Protein AF-A0A2V6MW74-F1 (afdb_monomer_lite)

Foldseek 3Di:
DPVVVVVVCVVPQDPVVQVVVQCVQQVVDPGHDPDDDDSDDDDDDPVVVVVVVVVVVVVVVVCLDPVNVVVCVVVQPPPRDDPPDDSDDPDDDDDDDWDDDPNDID

Secondary structure (DSSP, 8-state):
--HHHHHHHHHH--HHHHHHHHHHHHHHSSS--SSPPPSS-----HHHHHHHHHHHHHHHHHHTSHHHHHHHGGGSPTT-PPTT--SS-S---------EETTEE-

Structure (mmCIF, N/CA/C/O backbone):
data_AF-A0A2V6MW74-F1
#
_entry.id   AF-A0A2V6MW74-F1
#
loop_
_atom_site.group_PDB
_atom_site.id
_atom_site.type_symbol
_atom_site.label_atom_id
_atom_site.label_alt_id
_atom_site.label_comp_id
_atom_site.label_asym_id
_atom_site.label_entity_id
_atom_site.label_seq_id
_atom_site.pdbx_PDB_ins_code
_atom_site.Cartn_x
_atom_site.Cartn_y
_atom_site.Cartn_z
_atom_site.occupancy
_atom_site.B_iso_or_equiv
_atom_site.auth_seq_id
_atom_site.auth_comp_id
_atom_site.auth_asym_id
_atom_site.auth_atom_id
_atom_site.pdbx_PDB_model_num
ATOM 1 N N . MET A 1 1 ? -15.269 -2.322 -0.554 1.00 85.00 1 MET A N 1
ATOM 2 C CA . MET A 1 1 ? -15.069 -2.322 0.919 1.00 85.00 1 MET A CA 1
ATOM 3 C C . MET A 1 1 ? -16.184 -3.133 1.572 1.00 85.00 1 MET A C 1
ATOM 5 O O . MET A 1 1 ? -17.263 -3.167 1.000 1.00 85.00 1 MET A O 1
ATOM 9 N N . HIS A 1 2 ? -15.952 -3.738 2.739 1.00 90.12 2 HIS A N 1
ATOM 10 C CA . HIS A 1 2 ? -16.985 -4.348 3.592 1.00 90.12 2 HIS A CA 1
ATOM 11 C C . HIS A 1 2 ? -17.519 -3.335 4.634 1.00 90.12 2 HIS A C 1
ATOM 13 O O . HIS A 1 2 ? -16.930 -3.223 5.720 1.00 90.12 2 HIS A O 1
ATOM 19 N N . PRO A 1 3 ? -18.581 -2.553 4.338 1.00 90.56 3 PRO A N 1
ATOM 20 C CA . PRO A 1 3 ? -19.094 -1.520 5.246 1.00 90.56 3 PRO A CA 1
ATOM 21 C C . PRO A 1 3 ? -19.597 -2.086 6.582 1.00 90.56 3 PRO A C 1
ATOM 23 O O . PRO A 1 3 ? -19.422 -1.462 7.626 1.00 90.56 3 PRO A O 1
ATOM 26 N N . GLU A 1 4 ? -20.151 -3.294 6.581 1.00 95.00 4 GLU A N 1
ATOM 27 C CA . GLU A 1 4 ? -20.636 -3.993 7.768 1.00 95.00 4 GLU A CA 1
ATOM 28 C C . GLU A 1 4 ? -19.503 -4.334 8.746 1.00 95.00 4 GLU A C 1
ATOM 30 O O . GLU A 1 4 ? -19.658 -4.207 9.962 1.00 95.00 4 GLU A O 1
ATOM 35 N N . ARG A 1 5 ? -18.322 -4.700 8.229 1.00 94.88 5 ARG A N 1
ATOM 36 C CA . ARG A 1 5 ? -17.138 -4.985 9.054 1.00 94.88 5 ARG A CA 1
ATOM 37 C C . ARG A 1 5 ? -16.551 -3.708 9.639 1.00 94.88 5 ARG A C 1
ATOM 39 O O . ARG A 1 5 ? -16.176 -3.705 10.809 1.00 94.88 5 ARG A O 1
ATOM 46 N N . ARG A 1 6 ? -16.532 -2.628 8.849 1.00 94.25 6 ARG A N 1
ATOM 47 C CA . ARG A 1 6 ? -16.147 -1.285 9.301 1.00 94.25 6 ARG A CA 1
ATOM 48 C C . ARG A 1 6 ? -17.051 -0.811 10.437 1.00 94.25 6 ARG A C 1
ATOM 50 O O . ARG A 1 6 ? -16.539 -0.422 11.480 1.00 94.25 6 ARG A O 1
ATOM 57 N N . ALA A 1 7 ? -18.369 -0.885 10.255 1.00 95.81 7 ALA A N 1
ATOM 58 C CA . ALA A 1 7 ? -19.336 -0.476 11.270 1.00 95.81 7 ALA A CA 1
ATOM 59 C C . ALA A 1 7 ? -19.156 -1.273 12.569 1.00 95.81 7 ALA A C 1
ATOM 61 O O . ALA A 1 7 ? -19.038 -0.679 13.638 1.00 95.81 7 ALA A O 1
ATOM 62 N N . ARG A 1 8 ? -19.033 -2.604 12.465 1.00 96.62 8 ARG A N 1
ATOM 63 C CA . ARG A 1 8 ? -18.808 -3.482 13.621 1.00 96.62 8 ARG A CA 1
ATOM 64 C C . ARG A 1 8 ? -17.493 -3.191 14.348 1.00 96.62 8 ARG A C 1
ATOM 66 O O . ARG A 1 8 ? -17.471 -3.190 15.573 1.00 96.62 8 ARG A O 1
ATOM 73 N N . PHE A 1 9 ? -16.399 -2.960 13.617 1.00 96.62 9 PHE A N 1
ATOM 74 C CA . PHE A 1 9 ? 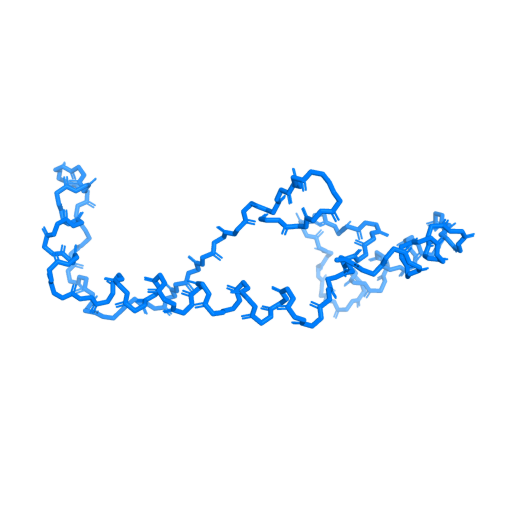-15.117 -2.608 14.235 1.00 96.62 9 PHE A CA 1
ATOM 75 C C . PHE A 1 9 ? -15.220 -1.276 14.976 1.00 96.62 9 PHE A C 1
ATOM 77 O O . PHE A 1 9 ? -14.814 -1.188 16.126 1.00 96.62 9 PHE A O 1
ATOM 84 N N . ASN A 1 10 ? -15.815 -0.261 14.346 1.00 95.88 10 ASN A N 1
ATOM 85 C CA . ASN A 1 10 ? -15.959 1.058 14.953 1.00 95.88 10 ASN A CA 1
ATOM 86 C C . ASN A 1 10 ? -16.832 1.021 16.218 1.00 95.88 10 ASN A C 1
ATOM 88 O O . ASN A 1 10 ? -16.508 1.704 17.181 1.00 95.88 10 ASN A O 1
ATOM 92 N N . SER A 1 11 ? -17.906 0.222 16.241 1.00 97.56 11 SER A N 1
ATOM 93 C CA . SER A 1 11 ? -18.762 0.091 17.431 1.00 97.56 11 SER A CA 1
ATOM 94 C C . SER A 1 11 ? -18.085 -0.622 18.602 1.00 97.56 11 SER A C 1
ATOM 96 O O . SER A 1 11 ? -18.487 -0.431 19.742 1.00 97.56 11 SER A O 1
ATOM 98 N N . ASP A 1 12 ? -17.098 -1.471 18.316 1.00 97.12 12 ASP A N 1
ATOM 99 C CA . ASP A 1 12 ? -16.386 -2.279 19.311 1.00 97.12 12 ASP A CA 1
ATOM 100 C C . ASP A 1 12 ? -15.000 -1.699 19.661 1.00 97.12 12 ASP A C 1
ATOM 102 O O . ASP A 1 12 ? -14.305 -2.207 20.544 1.00 97.12 12 ASP A O 1
ATOM 106 N N . PHE A 1 13 ? -14.573 -0.638 18.973 1.00 97.56 13 PHE A N 1
ATOM 107 C CA . PHE A 1 13 ? -13.281 -0.005 19.200 1.00 97.56 13 PHE A CA 1
ATOM 108 C C . PHE A 1 13 ? -13.212 0.626 20.594 1.00 97.56 13 PHE A C 1
ATOM 110 O O . PHE A 1 13 ? -14.141 1.298 21.039 1.00 97.56 13 PHE A O 1
ATOM 117 N N . SER A 1 14 ? -12.066 0.463 21.257 1.00 97.75 14 SER A N 1
ATOM 118 C CA . SER A 1 14 ? -11.745 1.202 22.474 1.00 97.75 14 SER A CA 1
ATOM 119 C C . SER A 1 14 ? -10.249 1.538 22.530 1.00 97.75 14 SER A C 1
ATOM 121 O O . SER A 1 14 ? -9.432 0.777 21.987 1.00 97.75 14 SER A O 1
ATOM 123 N N . PRO A 1 15 ? -9.858 2.641 23.196 1.00 97.44 15 PRO A N 1
ATOM 124 C CA . PRO A 1 15 ? -8.451 2.988 23.394 1.00 97.44 15 PRO A CA 1
ATOM 125 C C . PRO A 1 15 ? -7.641 1.866 24.057 1.00 97.44 15 PRO A C 1
ATOM 127 O O . PRO A 1 15 ? -6.479 1.658 23.719 1.00 97.44 15 PRO A O 1
ATOM 130 N N . GLU A 1 16 ? -8.255 1.095 24.954 1.00 98.19 16 GLU A N 1
ATOM 131 C CA . GLU A 1 16 ? -7.614 -0.007 25.676 1.00 98.19 16 GLU A CA 1
ATOM 132 C C . GLU A 1 16 ? -7.271 -1.172 24.743 1.00 98.19 16 GLU A C 1
ATOM 134 O O . GLU A 1 16 ? -6.197 -1.765 24.867 1.00 98.19 16 GLU A O 1
ATOM 139 N N . LYS A 1 17 ? -8.145 -1.487 23.775 1.00 97.12 17 LYS A N 1
ATOM 140 C CA . LYS A 1 17 ? -7.869 -2.509 22.752 1.00 97.12 17 LYS A CA 1
ATOM 141 C C . LYS A 1 17 ? -6.706 -2.093 21.859 1.00 97.12 17 LYS A C 1
ATOM 143 O O . LYS A 1 17 ? -5.831 -2.910 21.577 1.00 97.12 17 LYS A O 1
ATOM 148 N N . TYR A 1 18 ? -6.666 -0.823 21.460 1.00 97.56 18 TYR A N 1
ATOM 149 C CA . TYR A 1 18 ? -5.553 -0.291 20.678 1.00 97.56 18 TYR A CA 1
ATOM 150 C C . TYR A 1 18 ? -4.241 -0.275 21.476 1.00 97.56 18 TYR A C 1
ATOM 152 O O . TYR A 1 18 ? -3.222 -0.751 20.983 1.00 97.56 18 TYR A O 1
ATOM 160 N N . ALA A 1 19 ? -4.263 0.154 22.741 1.00 96.88 19 ALA A N 1
ATOM 161 C CA . ALA A 1 19 ? -3.100 0.066 23.626 1.00 96.88 19 ALA A CA 1
ATOM 162 C C . ALA A 1 19 ? -2.618 -1.387 23.804 1.00 96.88 19 ALA A C 1
ATOM 164 O O . ALA A 1 19 ? -1.415 -1.643 23.853 1.00 96.88 19 ALA A O 1
ATOM 165 N N . GLY A 1 20 ? -3.547 -2.349 23.845 1.00 96.56 20 GLY A N 1
ATOM 166 C CA . GLY A 1 20 ? -3.242 -3.778 23.831 1.00 96.56 20 GLY A CA 1
ATOM 167 C C . GLY A 1 20 ? -2.507 -4.227 22.564 1.00 96.56 20 GLY A C 1
ATOM 168 O O . GLY A 1 20 ? -1.517 -4.947 22.674 1.00 96.56 20 GLY A O 1
ATOM 169 N N . LEU A 1 21 ? -2.937 -3.768 21.381 1.00 95.69 21 LEU A N 1
ATOM 170 C CA . LEU A 1 21 ? -2.240 -4.015 20.112 1.00 95.69 21 LEU A CA 1
ATOM 171 C C . LEU A 1 21 ? -0.824 -3.423 20.122 1.00 95.69 21 LEU A C 1
ATOM 173 O O . LEU A 1 21 ? 0.126 -4.125 19.789 1.00 95.69 21 LEU A O 1
ATOM 177 N N . LEU A 1 22 ? -0.675 -2.160 20.537 1.00 96.12 22 LEU A N 1
ATOM 178 C CA . LEU A 1 22 ? 0.632 -1.499 20.613 1.00 96.12 22 LEU A CA 1
ATOM 179 C C . LEU A 1 22 ? 1.591 -2.256 21.531 1.00 96.12 22 LEU A C 1
ATOM 181 O O . LEU A 1 22 ? 2.744 -2.478 21.170 1.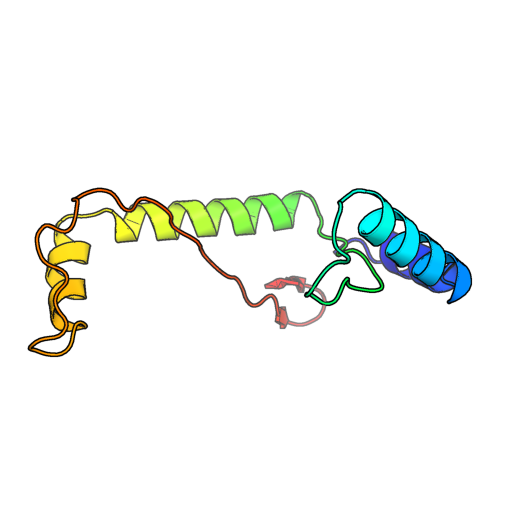00 96.12 22 LEU A O 1
ATOM 185 N N . ARG A 1 23 ? 1.107 -2.687 22.700 1.00 96.00 23 ARG A N 1
ATOM 186 C CA . ARG A 1 23 ? 1.893 -3.497 23.632 1.00 96.00 23 ARG A CA 1
ATOM 187 C C . ARG A 1 23 ? 2.296 -4.830 23.002 1.00 96.00 23 ARG A C 1
ATOM 189 O O . ARG A 1 23 ? 3.471 -5.162 23.031 1.00 96.00 23 ARG A O 1
ATOM 196 N N . CYS A 1 24 ? 1.356 -5.538 22.372 1.00 95.06 24 CYS A N 1
ATOM 197 C CA . CYS A 1 24 ? 1.629 -6.806 21.693 1.00 95.06 24 CYS A CA 1
ATOM 198 C C . CYS A 1 24 ? 2.757 -6.676 20.658 1.00 95.06 24 CYS A C 1
ATOM 200 O O . CYS A 1 24 ? 3.656 -7.511 20.625 1.00 95.06 24 CYS A O 1
ATOM 202 N N . VAL A 1 25 ? 2.730 -5.630 19.827 1.00 94.50 25 VAL A N 1
ATOM 203 C CA . VAL A 1 25 ? 3.781 -5.410 18.823 1.00 94.50 25 VAL A CA 1
ATOM 204 C C . VAL A 1 25 ? 5.109 -5.051 19.492 1.00 94.50 25 VAL A C 1
ATOM 206 O O . VAL A 1 25 ? 6.132 -5.650 19.176 1.00 94.50 25 VAL A O 1
ATOM 209 N N . ASN A 1 26 ? 5.095 -4.131 20.458 1.00 95.12 26 ASN A N 1
ATOM 210 C CA . ASN A 1 26 ? 6.314 -3.638 21.103 1.00 95.12 26 ASN A CA 1
ATOM 211 C C . ASN A 1 26 ? 6.990 -4.653 22.037 1.00 95.12 26 ASN A C 1
ATOM 213 O O . ASN A 1 26 ? 8.163 -4.483 22.348 1.00 95.12 26 ASN A O 1
ATOM 217 N N . GLU A 1 27 ? 6.274 -5.682 22.491 1.00 94.56 27 GLU A N 1
ATOM 218 C CA . GLU A 1 27 ? 6.822 -6.765 23.320 1.00 94.56 27 GLU A CA 1
ATOM 219 C C . GLU A 1 27 ? 7.341 -7.955 22.496 1.00 94.56 27 GLU A C 1
ATOM 221 O O . GLU A 1 27 ? 7.990 -8.838 23.054 1.00 94.56 27 GLU A O 1
ATOM 226 N N . THR A 1 28 ? 7.067 -8.001 21.185 1.00 91.50 28 THR A N 1
ATOM 227 C CA . THR A 1 28 ? 7.491 -9.124 20.327 1.00 91.50 28 THR A CA 1
ATOM 228 C C . THR A 1 28 ? 8.990 -9.082 20.027 1.00 91.50 28 THR A C 1
ATOM 230 O O . THR A 1 28 ? 9.631 -10.125 19.923 1.00 91.50 28 THR A O 1
ATOM 233 N N . GLU A 1 29 ? 9.561 -7.883 19.921 1.00 89.44 29 GLU A N 1
ATOM 234 C CA . GLU A 1 29 ? 10.955 -7.668 19.539 1.00 89.44 29 GLU A CA 1
ATOM 235 C C . GLU A 1 29 ? 11.741 -6.945 20.633 1.00 89.44 29 GLU A C 1
ATOM 237 O O . GLU A 1 29 ? 11.188 -6.336 21.547 1.00 89.44 29 GLU A O 1
ATOM 242 N N . LYS A 1 30 ? 13.075 -6.984 20.530 1.00 92.75 30 LYS A N 1
ATOM 243 C CA . LYS A 1 30 ? 13.970 -6.326 21.499 1.00 92.75 30 LYS A CA 1
ATOM 244 C C . LYS A 1 30 ? 13.732 -4.814 21.603 1.00 92.75 30 LYS A C 1
ATOM 246 O O . LYS A 1 30 ? 14.016 -4.221 22.644 1.00 92.75 30 LYS A O 1
ATOM 251 N N . TRP A 1 31 ? 13.273 -4.198 20.519 1.00 93.44 31 TRP A N 1
ATOM 252 C CA . TRP A 1 31 ? 13.048 -2.764 20.420 1.00 93.44 31 TRP A CA 1
ATOM 253 C C . TRP A 1 31 ? 11.594 -2.487 20.040 1.00 93.44 31 TRP A C 1
ATOM 255 O O . TRP A 1 31 ? 11.031 -3.239 19.242 1.00 93.44 31 TRP A O 1
ATOM 265 N N . PRO A 1 32 ? 10.991 -1.415 20.581 1.00 92.38 32 PRO A N 1
ATOM 266 C CA . PRO A 1 32 ? 9.646 -1.017 20.196 1.00 92.38 32 PRO A CA 1
ATOM 267 C C . PRO A 1 32 ? 9.604 -0.609 18.720 1.00 92.38 32 PRO A C 1
ATOM 269 O O . PRO A 1 32 ? 10.617 -0.196 18.152 1.00 92.38 32 PRO A O 1
ATOM 272 N N . ALA A 1 33 ? 8.416 -0.678 18.124 1.00 92.31 33 ALA A N 1
ATOM 273 C CA . ALA A 1 33 ? 8.183 -0.201 16.771 1.00 92.31 33 ALA A CA 1
ATOM 274 C C . ALA A 1 33 ? 8.536 1.292 16.661 1.00 92.31 33 ALA A C 1
ATOM 276 O O . ALA A 1 33 ? 8.068 2.123 17.442 1.00 92.31 33 ALA A O 1
ATOM 277 N N . ASP A 1 34 ? 9.342 1.629 15.659 1.00 93.88 34 ASP A N 1
ATOM 278 C CA . ASP A 1 34 ? 9.736 2.993 15.299 1.00 93.88 34 ASP A CA 1
ATOM 279 C C . ASP A 1 34 ? 8.777 3.637 14.279 1.00 93.88 34 ASP A C 1
ATOM 281 O O . ASP A 1 34 ? 8.973 4.772 13.843 1.00 93.88 34 ASP A O 1
ATOM 285 N N . PHE A 1 35 ? 7.694 2.936 13.940 1.00 92.38 35 PHE A N 1
ATOM 286 C CA . PHE A 1 35 ? 6.633 3.382 13.045 1.00 92.38 35 PHE A CA 1
ATOM 287 C C . PHE A 1 35 ? 5.271 3.415 13.747 1.00 92.38 35 PHE A C 1
ATOM 289 O O . PHE A 1 35 ? 5.035 2.775 14.773 1.00 92.38 35 PHE A O 1
ATOM 296 N N . ARG A 1 36 ? 4.332 4.173 13.172 1.00 93.44 36 ARG A N 1
ATOM 297 C CA . ARG A 1 36 ? 2.954 4.238 13.674 1.00 93.44 36 ARG A CA 1
ATOM 298 C C . ARG A 1 36 ? 2.157 3.031 13.201 1.00 93.44 36 ARG A C 1
ATOM 300 O O . ARG A 1 36 ? 2.142 2.717 12.014 1.00 93.44 36 ARG A O 1
ATOM 307 N N . ILE A 1 37 ? 1.439 2.412 14.127 1.00 94.06 37 ILE A N 1
ATOM 308 C CA . ILE A 1 37 ? 0.497 1.333 13.838 1.00 94.06 37 ILE A CA 1
ATOM 309 C C . ILE A 1 37 ? -0.882 1.966 13.671 1.00 94.06 37 ILE A C 1
ATOM 311 O O . ILE A 1 37 ? -1.284 2.782 14.492 1.00 94.06 37 ILE A O 1
ATOM 315 N N . SER A 1 38 ? -1.605 1.622 12.606 1.00 94.56 38 SER A N 1
ATOM 316 C CA . SER A 1 38 ? -2.962 2.141 12.427 1.00 94.56 38 SER A CA 1
ATOM 317 C C . SER A 1 38 ? -3.904 1.562 13.483 1.00 94.56 38 SER A C 1
ATOM 319 O O . SER A 1 38 ? -3.883 0.364 13.764 1.00 94.56 38 SER A O 1
ATOM 321 N N . GLU A 1 39 ? -4.782 2.403 14.022 1.00 94.19 39 GLU A N 1
ATOM 322 C CA . GLU A 1 39 ? -5.812 2.027 14.993 1.00 94.19 39 GLU A CA 1
ATOM 323 C C . GLU A 1 39 ? -6.854 1.068 14.410 1.00 94.19 39 GLU A C 1
ATOM 325 O O . GLU A 1 39 ? -7.659 0.488 15.142 1.00 94.19 39 GLU A O 1
ATOM 330 N N . THR A 1 40 ? -6.887 0.917 13.084 1.00 93.56 40 THR A N 1
ATOM 331 C CA . THR A 1 40 ? -7.911 0.139 12.411 1.00 93.56 40 THR A CA 1
ATOM 332 C C . THR A 1 40 ? -7.391 -0.584 11.172 1.00 93.56 40 THR A C 1
ATOM 334 O O . THR A 1 40 ? -6.621 -0.020 10.397 1.00 93.56 40 THR A O 1
ATOM 337 N N . PRO A 1 41 ? -7.833 -1.827 10.923 1.00 92.75 41 PRO A N 1
ATOM 338 C CA . PRO A 1 41 ? -7.509 -2.507 9.681 1.00 92.75 41 PRO A CA 1
ATOM 339 C C . PRO A 1 41 ? -8.268 -1.898 8.492 1.00 92.75 41 PRO A C 1
ATOM 341 O O . PRO A 1 41 ? -9.288 -1.206 8.628 1.00 92.75 41 PRO A O 1
ATOM 344 N N . ILE A 1 42 ? -7.791 -2.214 7.290 1.00 91.31 42 ILE A N 1
ATOM 345 C CA . ILE A 1 42 ? -8.507 -1.967 6.038 1.00 91.31 42 ILE A CA 1
ATOM 346 C C . ILE A 1 42 ? -9.450 -3.141 5.737 1.00 91.31 42 ILE A C 1
ATOM 348 O O . ILE A 1 42 ? -9.109 -4.302 5.945 1.00 91.31 42 ILE A O 1
ATOM 352 N N . PHE A 1 43 ? -10.653 -2.846 5.241 1.00 92.69 43 PHE A N 1
ATOM 353 C CA . PHE A 1 43 ? -11.690 -3.852 4.972 1.00 92.69 43 PHE A CA 1
ATOM 354 C C . PHE A 1 43 ? -12.018 -3.915 3.479 1.00 92.69 43 PHE A C 1
ATOM 356 O O . PHE A 1 43 ? -13.095 -3.500 3.043 1.00 92.69 43 PHE A O 1
ATOM 363 N N . LEU A 1 44 ? -11.075 -4.395 2.677 1.00 92.62 44 LEU A N 1
ATOM 364 C CA . LEU A 1 44 ? -11.253 -4.543 1.233 1.00 92.62 44 LEU A CA 1
ATOM 365 C C . LEU A 1 44 ? -12.037 -5.822 0.907 1.00 92.62 44 LEU A C 1
ATOM 367 O O . LEU A 1 44 ? -11.970 -6.801 1.649 1.00 92.62 44 LEU A O 1
ATOM 371 N N . THR A 1 45 ? -12.829 -5.781 -0.165 1.00 93.50 45 THR A N 1
ATOM 372 C CA . THR A 1 45 ? -13.515 -6.979 -0.672 1.00 93.50 45 THR A CA 1
ATOM 373 C C . THR A 1 45 ? -12.526 -7.814 -1.473 1.00 93.50 45 THR A C 1
ATOM 375 O O . THR A 1 45 ? -11.542 -7.272 -1.980 1.00 93.50 45 THR A O 1
ATOM 378 N N . ARG A 1 46 ? -12.775 -9.121 -1.603 1.00 94.94 46 ARG A N 1
ATOM 379 C CA . ARG A 1 46 ? -11.889 -10.003 -2.374 1.00 94.94 46 ARG A CA 1
ATOM 380 C C . ARG A 1 46 ? -11.761 -9.529 -3.817 1.00 94.94 46 ARG A C 1
ATOM 382 O O . ARG A 1 46 ? -10.652 -9.426 -4.315 1.00 94.94 46 ARG A O 1
ATOM 389 N N . GLU A 1 47 ? -12.880 -9.152 -4.421 1.00 94.69 47 GLU A N 1
ATOM 390 C CA . GLU A 1 47 ? -12.945 -8.696 -5.807 1.00 94.69 47 GLU A CA 1
ATOM 391 C C . GLU A 1 47 ? -12.052 -7.469 -6.035 1.00 94.69 47 GLU A C 1
ATOM 393 O O . GLU A 1 47 ? -11.309 -7.418 -7.007 1.00 94.69 47 GLU A O 1
ATOM 398 N N . PHE A 1 48 ? -12.067 -6.504 -5.108 1.00 94.69 48 PHE A N 1
ATOM 399 C CA . PHE A 1 48 ? -11.231 -5.308 -5.218 1.00 94.69 48 PHE A CA 1
ATOM 400 C C . PHE A 1 48 ? -9.751 -5.609 -4.944 1.00 94.69 48 PHE A C 1
ATOM 402 O O . PHE A 1 48 ? -8.876 -5.037 -5.584 1.00 94.69 48 PHE A O 1
ATOM 409 N N . CYS A 1 49 ? -9.446 -6.520 -4.013 1.00 95.00 49 CYS A N 1
ATOM 410 C CA . CYS A 1 49 ? -8.070 -6.980 -3.819 1.00 95.00 49 CYS A CA 1
ATOM 411 C C . CYS A 1 49 ? -7.518 -7.635 -5.091 1.00 95.00 49 CYS A C 1
ATOM 413 O O . CYS A 1 49 ? -6.394 -7.333 -5.484 1.00 95.00 49 CYS A O 1
ATOM 415 N N . ASP A 1 50 ? -8.305 -8.498 -5.735 1.00 97.19 50 ASP A N 1
ATOM 416 C CA . ASP A 1 50 ? -7.907 -9.183 -6.964 1.00 97.19 50 ASP A CA 1
ATOM 417 C C . ASP A 1 50 ? -7.695 -8.174 -8.113 1.00 97.19 50 ASP A C 1
ATOM 419 O O . ASP A 1 50 ? -6.727 -8.298 -8.862 1.00 97.19 50 ASP A O 1
ATOM 423 N N . GLU A 1 51 ? -8.526 -7.128 -8.199 1.00 95.94 51 GLU A N 1
ATOM 424 C CA . GLU A 1 51 ? -8.361 -6.010 -9.143 1.00 95.94 51 GLU A CA 1
ATOM 425 C C . GLU A 1 51 ? -7.034 -5.260 -8.927 1.00 95.94 51 GLU A C 1
ATOM 427 O O . GLU A 1 51 ? -6.252 -5.108 -9.866 1.00 95.94 51 GLU A O 1
ATOM 432 N N . VAL A 1 52 ? -6.732 -4.850 -7.689 1.00 96.12 52 VAL A N 1
ATOM 433 C CA . VAL A 1 52 ? -5.488 -4.128 -7.360 1.00 96.12 52 VAL A CA 1
ATOM 434 C C . VAL A 1 52 ? -4.252 -5.002 -7.599 1.00 96.12 52 VAL A C 1
ATOM 436 O O . VAL A 1 52 ? -3.258 -4.529 -8.149 1.00 96.12 52 VAL A O 1
ATOM 439 N N . VAL A 1 53 ? -4.305 -6.289 -7.240 1.00 96.69 53 VAL A N 1
ATOM 440 C CA . VAL A 1 53 ? -3.212 -7.243 -7.503 1.00 96.69 53 VAL A CA 1
ATOM 441 C C . VAL A 1 53 ? -3.014 -7.450 -9.006 1.00 96.69 53 VAL A C 1
ATOM 443 O O . VAL A 1 53 ? -1.875 -7.482 -9.475 1.00 96.69 53 VAL A O 1
ATOM 446 N N . GLY A 1 54 ? -4.100 -7.558 -9.774 1.00 97.94 54 GLY A N 1
ATOM 447 C CA . GLY A 1 54 ? -4.051 -7.618 -11.234 1.00 97.94 54 GLY A CA 1
ATOM 448 C C . GLY A 1 54 ? -3.368 -6.387 -11.828 1.00 97.94 54 GLY A C 1
ATOM 449 O O . GLY A 1 54 ? -2.384 -6.523 -12.557 1.00 97.94 54 GLY A O 1
ATOM 450 N N . ALA A 1 55 ? -3.810 -5.191 -11.434 1.00 97.06 55 ALA A N 1
ATOM 451 C CA . ALA A 1 55 ? -3.219 -3.930 -11.872 1.00 97.06 55 ALA A CA 1
ATOM 452 C C . ALA A 1 55 ? -1.727 -3.825 -11.507 1.00 97.06 55 ALA A C 1
ATOM 454 O O . ALA A 1 55 ? -0.914 -3.408 -12.334 1.00 97.06 55 ALA A O 1
ATOM 455 N N . ALA A 1 56 ? -1.342 -4.252 -10.298 1.00 97.25 56 ALA A N 1
ATOM 456 C CA . ALA A 1 56 ? 0.055 -4.279 -9.867 1.00 97.25 56 ALA A CA 1
ATOM 457 C C . ALA A 1 56 ? 0.900 -5.165 -10.791 1.00 97.25 56 ALA A C 1
ATOM 459 O O . ALA A 1 56 ? 1.937 -4.731 -11.291 1.00 97.25 56 ALA A O 1
ATOM 460 N N . ASN A 1 57 ? 0.432 -6.383 -11.071 1.00 96.94 57 ASN A N 1
ATOM 461 C CA . ASN A 1 57 ? 1.124 -7.320 -11.952 1.00 96.94 57 ASN A CA 1
ATOM 462 C C . ASN A 1 57 ? 1.242 -6.790 -13.387 1.00 96.94 57 ASN A C 1
ATOM 464 O O . ASN A 1 57 ? 2.284 -6.969 -14.019 1.00 96.94 57 ASN A O 1
ATOM 468 N N . GLU A 1 58 ? 0.221 -6.100 -13.897 1.00 97.56 58 GLU A N 1
ATOM 469 C CA . GLU A 1 58 ? 0.284 -5.456 -15.211 1.00 97.56 58 GLU A CA 1
ATOM 470 C C . GLU A 1 58 ? 1.318 -4.324 -15.265 1.00 97.56 58 GLU A C 1
ATOM 472 O O . GLU A 1 58 ? 2.071 -4.227 -16.238 1.00 97.56 58 GLU A O 1
ATOM 477 N N . ILE A 1 59 ? 1.387 -3.479 -14.230 1.00 95.88 59 ILE A N 1
ATOM 478 C CA . ILE A 1 59 ? 2.403 -2.421 -14.121 1.00 95.88 59 ILE A CA 1
ATOM 479 C C . ILE A 1 59 ? 3.796 -3.052 -14.089 1.00 95.88 59 ILE A C 1
ATOM 481 O O . ILE A 1 59 ? 4.652 -2.685 -14.892 1.00 95.88 59 ILE A O 1
ATOM 485 N N . VAL A 1 60 ? 4.002 -4.052 -13.229 1.00 94.56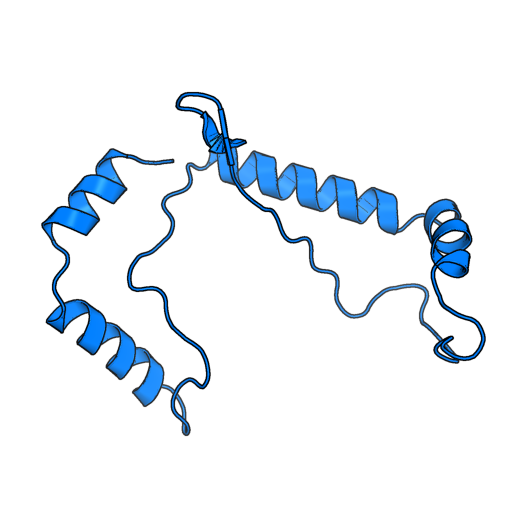 60 VAL A N 1
ATOM 486 C CA . VAL A 1 60 ? 5.268 -4.793 -13.118 1.00 94.56 60 VAL A CA 1
ATOM 487 C C . VAL A 1 60 ? 5.670 -5.418 -14.457 1.00 94.56 60 VAL A C 1
ATOM 489 O O . VAL A 1 60 ? 6.835 -5.363 -14.843 1.00 94.56 60 VAL A O 1
ATOM 492 N N . ALA A 1 61 ? 4.730 -6.005 -15.199 1.00 94.25 61 ALA A N 1
ATOM 493 C CA . ALA A 1 61 ? 5.026 -6.585 -16.505 1.00 94.25 61 ALA A CA 1
ATOM 494 C C . ALA A 1 61 ? 5.510 -5.522 -17.506 1.00 94.25 61 ALA A C 1
ATOM 496 O O . ALA A 1 61 ? 6.469 -5.760 -18.242 1.00 94.25 61 ALA A O 1
ATOM 497 N N . LYS A 1 62 ? 4.896 -4.331 -17.500 1.00 93.75 62 LYS A N 1
ATOM 498 C CA . LYS A 1 62 ? 5.267 -3.216 -18.387 1.00 93.75 62 LYS A CA 1
ATOM 499 C C . LYS A 1 62 ? 6.639 -2.624 -18.049 1.00 93.75 62 LYS A C 1
ATOM 501 O O . LYS A 1 62 ? 7.391 -2.299 -18.970 1.00 93.75 62 LYS A O 1
ATOM 506 N N . THR A 1 63 ? 7.000 -2.534 -16.766 1.00 92.44 63 THR A N 1
ATOM 507 C CA . THR A 1 63 ? 8.300 -1.979 -16.338 1.00 92.44 63 THR A CA 1
ATOM 508 C C . THR A 1 63 ? 9.484 -2.916 -16.589 1.00 92.44 63 THR A C 1
ATOM 510 O O . THR A 1 63 ? 10.629 -2.477 -16.593 1.00 92.44 63 THR A O 1
ATOM 513 N N . ARG A 1 64 ? 9.238 -4.205 -16.853 1.00 89.00 64 ARG A N 1
ATOM 514 C CA . ARG A 1 64 ? 10.284 -5.221 -17.077 1.00 89.00 64 ARG A CA 1
ATOM 515 C C . ARG A 1 64 ? 10.675 -5.416 -18.545 1.00 89.00 64 ARG A C 1
ATOM 517 O O . ARG A 1 64 ? 11.354 -6.386 -18.878 1.00 89.00 64 ARG A O 1
ATOM 524 N N . THR A 1 65 ? 10.248 -4.521 -19.430 1.00 91.19 65 THR A N 1
ATOM 525 C CA . THR A 1 65 ? 10.583 -4.584 -20.858 1.00 91.19 65 THR A CA 1
ATOM 526 C C . THR A 1 65 ? 11.886 -3.840 -21.162 1.00 91.19 65 THR A C 1
ATOM 528 O O . THR A 1 65 ? 12.207 -2.831 -20.534 1.00 91.19 65 THR A O 1
ATOM 531 N N . ALA A 1 66 ? 12.633 -4.300 -22.172 1.00 90.94 66 ALA A N 1
ATOM 532 C CA . ALA A 1 66 ? 13.843 -3.607 -22.630 1.00 90.94 66 ALA A CA 1
ATOM 533 C C . ALA A 1 66 ? 13.540 -2.190 -23.153 1.00 90.94 66 ALA A C 1
ATOM 535 O O . ALA A 1 66 ? 14.350 -1.274 -23.014 1.00 90.94 66 ALA A O 1
ATOM 536 N N . GLU A 1 67 ? 12.355 -2.002 -23.739 1.00 93.44 67 GLU A N 1
ATOM 537 C CA . GLU A 1 67 ? 11.884 -0.695 -24.185 1.00 93.44 67 GLU A CA 1
ATOM 538 C C . GLU A 1 67 ? 11.677 0.266 -23.012 1.00 93.44 67 GLU A C 1
ATOM 540 O O . GLU A 1 67 ? 12.180 1.390 -23.064 1.00 93.44 67 GLU A O 1
ATOM 545 N N . PHE A 1 68 ? 11.011 -0.188 -21.944 1.00 92.31 68 PHE A N 1
ATOM 546 C CA . PHE A 1 68 ? 10.843 0.608 -20.733 1.00 92.31 68 PHE A CA 1
ATOM 547 C C . PHE A 1 68 ? 12.194 0.981 -20.122 1.00 92.31 68 PHE A C 1
ATOM 549 O O . PHE A 1 68 ? 12.408 2.152 -19.837 1.00 92.31 68 PHE A O 1
ATOM 556 N N . ALA A 1 69 ? 13.128 0.031 -19.992 1.00 89.38 69 ALA A N 1
ATOM 557 C CA . ALA A 1 69 ? 14.457 0.300 -19.436 1.00 89.38 69 ALA A CA 1
ATOM 558 C C . ALA A 1 69 ? 15.204 1.397 -20.217 1.00 89.38 69 ALA A C 1
ATOM 560 O O . ALA A 1 69 ? 15.741 2.335 -19.630 1.00 89.38 69 ALA A O 1
ATOM 561 N N . ARG A 1 70 ? 15.169 1.336 -21.555 1.00 90.62 70 ARG A N 1
ATOM 562 C CA . ARG A 1 70 ? 15.775 2.358 -22.422 1.00 90.62 70 ARG A CA 1
ATOM 563 C C . ARG A 1 70 ? 15.128 3.734 -22.248 1.00 90.62 70 ARG A C 1
ATOM 565 O O . ARG A 1 70 ? 15.827 4.738 -22.322 1.00 90.62 70 ARG A O 1
ATOM 572 N N . HIS A 1 71 ? 13.813 3.788 -22.043 1.00 92.44 71 HIS A N 1
ATOM 573 C CA . HIS A 1 71 ? 13.107 5.044 -21.796 1.00 92.44 71 HIS A CA 1
ATOM 574 C C . HIS A 1 71 ? 13.375 5.587 -20.383 1.00 92.44 71 HIS A C 1
ATOM 576 O O . HIS A 1 71 ? 13.657 6.767 -20.216 1.00 92.44 71 HIS A O 1
ATOM 582 N N . ALA A 1 72 ? 13.350 4.725 -19.367 1.00 90.44 72 ALA A N 1
ATOM 583 C CA . ALA A 1 72 ? 13.578 5.095 -17.975 1.00 90.44 72 ALA A CA 1
ATOM 584 C C . ALA A 1 72 ? 15.008 5.596 -17.721 1.00 90.44 72 ALA A C 1
ATOM 586 O O . ALA A 1 72 ? 15.199 6.469 -16.879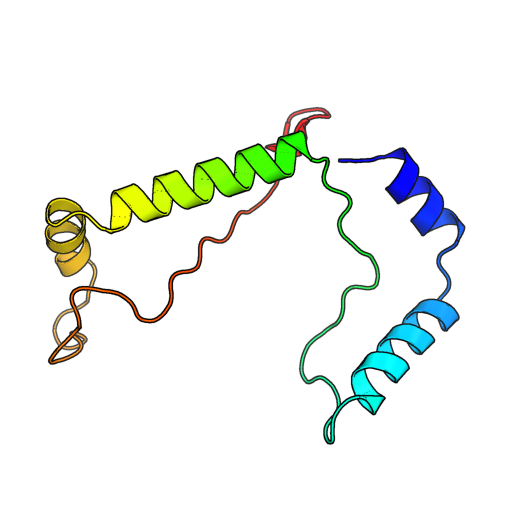 1.00 90.44 72 ALA A O 1
ATOM 587 N N . ALA A 1 73 ? 15.999 5.123 -18.487 1.00 88.94 73 ALA A N 1
ATOM 588 C CA . ALA A 1 73 ? 17.383 5.586 -18.383 1.00 88.94 73 ALA A CA 1
ATOM 589 C C . ALA A 1 73 ? 17.524 7.112 -18.545 1.00 88.94 73 ALA A C 1
ATOM 591 O O . ALA A 1 73 ? 18.394 7.714 -17.924 1.00 88.94 73 ALA A O 1
ATOM 592 N N . THR A 1 74 ? 16.647 7.765 -19.319 1.00 90.94 74 THR A N 1
ATOM 593 C CA . THR A 1 74 ? 16.689 9.229 -19.487 1.00 90.94 74 THR A CA 1
ATOM 594 C C . THR A 1 74 ? 16.114 10.000 -18.297 1.00 90.94 74 THR A C 1
ATOM 596 O O . THR A 1 74 ? 16.232 11.221 -18.258 1.00 90.94 74 THR A O 1
ATOM 599 N N . ALA A 1 75 ? 15.460 9.321 -17.350 1.00 92.69 75 ALA A N 1
ATOM 600 C CA . ALA A 1 75 ? 14.927 9.934 -16.134 1.00 92.69 75 ALA A CA 1
ATOM 601 C C . ALA A 1 75 ? 15.992 10.095 -15.034 1.00 92.69 75 ALA A C 1
ATOM 603 O O . ALA A 1 75 ? 15.764 10.833 -14.075 1.00 92.69 75 ALA A O 1
ATOM 604 N N . ILE A 1 76 ? 17.142 9.422 -15.164 1.00 90.44 76 ILE A N 1
ATOM 605 C CA . ILE A 1 76 ? 18.254 9.522 -14.218 1.00 90.44 76 ILE A CA 1
ATOM 606 C C . ILE A 1 76 ? 19.073 10.778 -14.559 1.00 90.44 76 ILE A C 1
ATOM 608 O O . ILE A 1 76 ? 19.545 10.906 -15.691 1.00 90.44 76 ILE A O 1
ATOM 612 N N . PRO A 1 77 ? 19.257 11.725 -13.620 1.00 93.75 77 PRO A N 1
ATOM 613 C CA . PRO A 1 77 ? 20.117 12.878 -13.851 1.00 93.75 77 PRO A CA 1
ATOM 614 C C . PRO A 1 77 ? 21.564 12.457 -14.115 1.00 93.75 77 PRO A C 1
ATOM 616 O O . PRO A 1 77 ? 22.070 11.518 -13.502 1.00 93.75 77 PRO A O 1
ATOM 6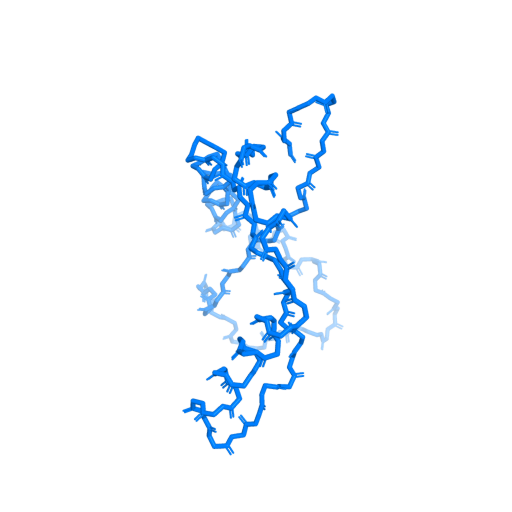19 N N . SER A 1 78 ? 22.243 13.195 -14.992 1.00 92.75 78 SER A N 1
ATOM 620 C CA . SER A 1 78 ? 23.636 12.912 -15.340 1.00 92.75 78 SER A CA 1
ATOM 621 C C . SER A 1 78 ? 24.540 12.938 -14.103 1.00 92.75 78 SER A C 1
ATOM 623 O O . SER A 1 78 ? 24.497 13.890 -13.320 1.00 92.75 78 SER A O 1
ATOM 625 N N . GLY A 1 79 ? 25.359 11.899 -13.935 1.00 93.25 79 GLY A N 1
ATOM 626 C CA . GLY A 1 79 ? 26.258 11.722 -12.793 1.00 93.25 79 GLY A CA 1
ATOM 627 C C . GLY A 1 79 ? 25.627 11.025 -11.583 1.00 93.25 79 GLY A C 1
ATOM 628 O O . GLY A 1 79 ? 26.319 10.838 -10.583 1.00 93.25 79 GLY A O 1
ATOM 629 N N . LEU A 1 80 ? 24.343 10.652 -11.648 1.00 93.31 80 LEU A N 1
ATOM 630 C CA . LEU A 1 80 ? 23.642 9.883 -10.610 1.00 93.31 80 LEU A CA 1
ATOM 631 C C . LEU A 1 80 ? 23.334 8.440 -11.040 1.00 93.31 80 LEU A C 1
ATOM 633 O O . LEU A 1 80 ? 22.579 7.741 -10.364 1.00 93.31 80 LEU A O 1
ATOM 637 N N . GLU A 1 81 ? 23.902 7.985 -12.155 1.00 90.88 81 GLU A N 1
ATOM 638 C CA . GLU A 1 81 ? 23.770 6.613 -12.625 1.00 90.88 81 GLU A CA 1
ATOM 639 C C . GLU A 1 81 ? 24.445 5.641 -11.649 1.00 90.88 81 GLU A C 1
ATOM 641 O O . GLU A 1 81 ? 25.579 5.842 -11.207 1.00 90.88 81 GLU A O 1
ATOM 646 N N . VAL A 1 82 ? 23.755 4.548 -11.323 1.00 86.06 82 VAL A N 1
ATOM 647 C CA . VAL A 1 82 ? 24.309 3.505 -10.457 1.00 86.06 82 VAL A CA 1
ATOM 648 C C . VAL A 1 82 ? 25.187 2.576 -11.306 1.00 86.06 82 VAL A C 1
ATOM 650 O O . VAL A 1 82 ? 24.682 1.942 -12.236 1.00 86.06 82 VAL A O 1
ATOM 653 N N . PRO A 1 83 ? 26.497 2.456 -11.023 1.00 86.88 83 PRO A N 1
ATOM 654 C CA . PRO A 1 83 ? 27.364 1.570 -11.788 1.00 86.88 83 PRO A CA 1
ATOM 655 C C . PRO A 1 83 ? 26.987 0.104 -11.548 1.00 86.88 83 PRO A C 1
ATOM 657 O O . PRO A 1 83 ? 26.702 -0.298 -10.422 1.00 86.88 83 PRO A O 1
ATOM 660 N N . ASN A 1 84 ? 27.069 -0.711 -12.602 1.00 86.19 84 ASN A N 1
ATOM 661 C CA . ASN A 1 84 ? 26.780 -2.151 -12.571 1.00 86.19 84 ASN A CA 1
ATOM 662 C C . ASN A 1 84 ? 25.348 -2.504 -12.122 1.00 86.19 84 ASN A C 1
ATOM 664 O O . ASN A 1 84 ? 25.142 -3.518 -11.452 1.00 86.19 84 ASN A O 1
ATOM 668 N N . GLU A 1 85 ? 24.362 -1.683 -12.487 1.00 83.25 85 GLU A N 1
ATOM 669 C CA . GLU A 1 85 ? 22.952 -1.995 -12.256 1.00 83.25 85 GLU A CA 1
ATOM 670 C C . GLU A 1 85 ? 22.559 -3.341 -12.895 1.00 83.25 85 GLU A C 1
ATOM 672 O O . GLU A 1 85 ? 22.935 -3.669 -14.024 1.00 83.25 85 GLU A O 1
ATOM 677 N N . THR A 1 86 ? 21.799 -4.146 -12.152 1.00 84.50 86 THR A N 1
ATOM 678 C CA . THR A 1 86 ? 21.323 -5.453 -12.603 1.00 84.50 86 THR A CA 1
ATOM 679 C C . THR A 1 86 ? 20.081 -5.319 -13.476 1.00 84.50 86 THR A C 1
ATOM 681 O O . THR A 1 86 ? 19.191 -4.520 -13.213 1.00 84.50 86 THR A O 1
ATOM 684 N N . THR A 1 87 ? 19.942 -6.194 -14.476 1.00 82.38 87 THR A N 1
ATOM 685 C CA . THR A 1 87 ? 18.747 -6.233 -15.345 1.00 82.38 87 THR A CA 1
ATOM 686 C C . THR A 1 87 ? 17.458 -6.593 -14.589 1.00 82.38 87 THR A C 1
ATOM 688 O O . THR A 1 87 ? 16.353 -6.348 -15.071 1.00 82.38 87 THR A O 1
ATOM 691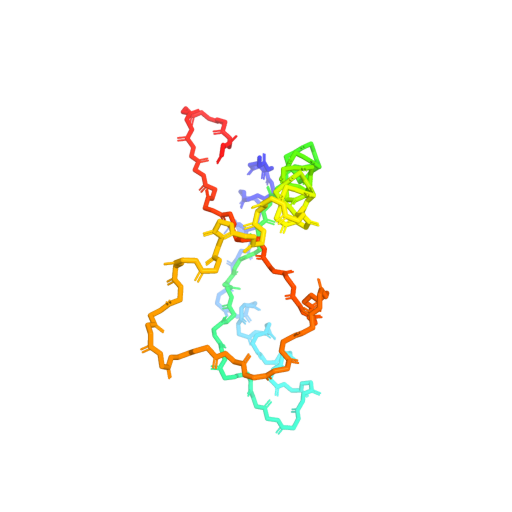 N N . HIS A 1 88 ? 17.577 -7.199 -13.406 1.00 82.62 88 HIS A N 1
ATOM 692 C CA . HIS A 1 88 ? 16.455 -7.495 -12.524 1.00 82.62 88 HIS A CA 1
ATOM 693 C C . HIS A 1 88 ? 16.561 -6.660 -11.249 1.00 82.62 88 HIS A C 1
ATOM 695 O O . HIS A 1 88 ? 17.615 -6.701 -10.607 1.00 82.62 88 HIS A O 1
ATOM 701 N N . PRO A 1 89 ? 15.500 -5.929 -10.863 1.00 84.06 89 PRO A N 1
ATOM 702 C CA . PRO A 1 89 ? 15.503 -5.211 -9.601 1.00 84.06 89 PRO A CA 1
ATOM 703 C C . PRO A 1 89 ? 15.465 -6.209 -8.440 1.00 84.06 89 PRO A C 1
ATOM 705 O O . PRO A 1 89 ? 14.758 -7.216 -8.501 1.00 84.06 89 PRO A O 1
ATOM 708 N N . ASN A 1 90 ? 16.192 -5.906 -7.364 1.00 87.19 90 ASN A N 1
ATOM 709 C CA . ASN A 1 90 ? 16.156 -6.716 -6.140 1.00 87.19 90 ASN A CA 1
ATOM 710 C C . ASN A 1 90 ? 14.781 -6.658 -5.462 1.00 87.19 90 ASN A C 1
ATOM 712 O O . ASN A 1 90 ? 14.313 -7.651 -4.913 1.00 87.19 90 ASN A O 1
ATOM 716 N N . PHE A 1 91 ? 14.131 -5.495 -5.531 1.00 88.62 91 PHE A N 1
ATOM 717 C CA . PHE A 1 91 ? 12.796 -5.256 -5.000 1.00 88.62 91 PHE A CA 1
ATOM 718 C C . PHE A 1 91 ? 12.025 -4.353 -5.957 1.00 88.62 91 PHE A C 1
ATOM 720 O O . PHE A 1 91 ? 12.598 -3.454 -6.570 1.00 88.62 91 PHE A O 1
ATOM 727 N N . LEU A 1 92 ? 10.720 -4.582 -6.064 1.00 89.25 92 LEU A N 1
ATOM 728 C CA . LEU A 1 92 ? 9.808 -3.730 -6.812 1.00 89.25 92 LEU A CA 1
ATOM 729 C C . LEU A 1 92 ? 8.513 -3.604 -6.018 1.00 89.25 92 LEU A C 1
ATOM 731 O O . LEU A 1 92 ? 7.939 -4.610 -5.603 1.00 89.25 92 LEU A O 1
ATOM 735 N N . VAL A 1 93 ? 8.076 -2.369 -5.811 1.00 94.06 93 VAL A N 1
ATOM 736 C CA . VAL A 1 93 ? 6.862 -2.037 -5.065 1.00 94.06 93 VAL A CA 1
ATOM 737 C C . VAL A 1 93 ? 5.990 -1.163 -5.955 1.00 94.06 93 VAL A C 1
ATOM 739 O O . VAL A 1 93 ? 6.498 -0.300 -6.671 1.00 94.06 93 VAL A O 1
ATOM 742 N N . VAL A 1 94 ? 4.685 -1.421 -5.935 1.00 95.50 94 VAL A N 1
ATOM 743 C CA . VAL A 1 94 ? 3.678 -0.590 -6.596 1.00 95.50 94 VAL A CA 1
ATOM 744 C C . VAL A 1 94 ? 2.710 -0.120 -5.524 1.00 95.50 94 VAL A C 1
ATOM 746 O O . VAL A 1 94 ? 1.991 -0.931 -4.940 1.00 95.50 94 VAL A O 1
ATOM 749 N N . ASP A 1 95 ? 2.702 1.185 -5.281 1.00 95.44 95 ASP A N 1
ATOM 750 C CA . ASP A 1 95 ? 1.818 1.812 -4.307 1.00 95.44 95 ASP A CA 1
ATOM 751 C C . ASP A 1 95 ? 0.558 2.345 -4.993 1.00 95.44 95 ASP A C 1
ATOM 753 O O . ASP A 1 95 ? 0.629 3.059 -5.996 1.00 95.44 95 ASP A O 1
ATOM 757 N N . PHE A 1 96 ? -0.608 2.019 -4.431 1.00 94.56 96 PHE A N 1
ATOM 758 C CA . PHE A 1 96 ? -1.900 2.500 -4.916 1.00 94.56 96 PHE A CA 1
ATOM 759 C C . PHE A 1 96 ? -2.510 3.506 -3.946 1.00 94.56 96 PHE A C 1
ATOM 761 O O . PHE A 1 96 ? -2.738 3.208 -2.772 1.00 94.56 96 PHE A O 1
ATOM 768 N N . GLY A 1 97 ? -2.856 4.681 -4.468 1.00 93.31 97 GLY A N 1
ATOM 769 C CA . GLY A 1 97 ? -3.801 5.578 -3.814 1.00 93.31 97 GLY A CA 1
ATOM 770 C C . GLY A 1 97 ? -5.226 5.140 -4.135 1.00 93.31 97 GLY A C 1
ATOM 771 O O . GLY A 1 97 ? -5.676 5.335 -5.258 1.00 93.31 97 GLY A O 1
ATOM 772 N N . ILE A 1 98 ? -5.932 4.561 -3.162 1.00 91.38 98 ILE A N 1
ATOM 773 C CA . ILE A 1 98 ? -7.326 4.128 -3.341 1.00 91.38 98 ILE A CA 1
ATOM 774 C C . ILE A 1 98 ? -8.259 5.315 -3.103 1.00 91.38 98 ILE A C 1
ATOM 776 O O . ILE A 1 98 ? -8.207 5.962 -2.055 1.00 91.38 98 ILE A O 1
ATOM 780 N N . CYS A 1 99 ? -9.141 5.573 -4.061 1.00 90.88 99 CYS A N 1
ATOM 781 C CA . CYS A 1 99 ? -10.107 6.661 -4.048 1.00 90.88 99 CYS A CA 1
ATOM 782 C C . CYS A 1 99 ? -11.546 6.130 -4.111 1.00 90.88 99 CYS A C 1
ATOM 784 O O . CYS A 1 99 ? -11.807 4.929 -4.171 1.00 90.88 99 CYS A O 1
ATOM 786 N N . THR A 1 100 ? -12.514 7.046 -4.051 1.00 87.62 100 THR A N 1
ATOM 787 C CA . THR A 1 100 ? -13.935 6.715 -4.208 1.00 87.62 100 THR A CA 1
ATOM 788 C C . THR A 1 100 ? -14.556 7.556 -5.305 1.00 87.62 100 THR A C 1
ATOM 790 O O . THR A 1 100 ? -14.337 8.763 -5.380 1.00 87.62 100 THR A O 1
ATOM 793 N N . VAL A 1 101 ? -15.358 6.913 -6.150 1.00 89.75 101 VAL A N 1
ATOM 794 C CA . VAL A 1 101 ? -16.248 7.592 -7.097 1.00 89.75 101 VAL A CA 1
ATOM 795 C C . VAL A 1 101 ? -17.660 7.110 -6.796 1.00 89.75 101 VAL A C 1
ATOM 797 O O . VAL A 1 101 ? -17.999 5.943 -7.009 1.00 89.75 101 VAL A O 1
ATOM 800 N N . GLY A 1 102 ? -18.474 7.994 -6.215 1.00 86.12 102 GLY A N 1
ATOM 801 C CA . GLY A 1 102 ? -19.720 7.590 -5.563 1.00 86.12 102 GLY A CA 1
ATOM 802 C C . GLY A 1 102 ? -19.431 6.623 -4.408 1.00 86.12 102 GLY A C 1
ATOM 803 O O . GLY A 1 102 ? -18.597 6.909 -3.556 1.00 86.12 102 GLY A O 1
ATOM 804 N N . ASN A 1 103 ? -20.076 5.452 -4.413 1.00 80.25 103 ASN A N 1
ATOM 805 C CA . ASN A 1 103 ? -19.883 4.413 -3.389 1.00 80.25 103 ASN A CA 1
ATOM 806 C C . ASN A 1 103 ? -18.936 3.276 -3.826 1.00 80.25 103 ASN A C 1
ATOM 808 O O . ASN A 1 103 ? -18.875 2.239 -3.162 1.00 80.25 103 ASN A O 1
ATOM 812 N N . ARG A 1 104 ? -18.214 3.432 -4.946 1.00 82.31 104 ARG A N 1
ATOM 813 C CA . ARG A 1 104 ? -17.280 2.423 -5.469 1.00 82.31 104 ARG A CA 1
ATOM 814 C C . ARG A 1 104 ? -15.836 2.826 -5.172 1.00 82.31 104 ARG A C 1
ATOM 816 O O . ARG A 1 104 ? -15.482 3.987 -5.363 1.00 82.31 104 ARG A O 1
ATOM 823 N N . LEU A 1 105 ? -15.025 1.862 -4.729 1.00 85.44 105 LEU A N 1
ATOM 824 C CA . LEU A 1 105 ? -13.572 2.032 -4.648 1.00 85.44 105 LEU A CA 1
ATOM 825 C C . LEU A 1 105 ? -12.978 2.027 -6.060 1.00 85.44 105 LEU A C 1
ATOM 827 O O . LEU A 1 105 ? -13.401 1.215 -6.888 1.00 85.44 105 LEU A O 1
ATOM 831 N N . VAL A 1 106 ? -12.031 2.928 -6.311 1.00 79.75 106 VAL A N 1
ATOM 832 C CA . VAL A 1 106 ? -11.259 3.034 -7.558 1.00 79.75 106 VAL A CA 1
ATOM 833 C C . VAL A 1 106 ? -9.791 3.286 -7.274 1.00 79.75 106 VAL A C 1
ATOM 835 O O . VAL A 1 106 ? -9.495 3.817 -6.178 1.00 79.75 106 VAL A O 1
#

Radius of gyration: 20.43 Å; chains: 1; bounding box: 48×23×50 Å

Sequence (106 aa):
MHPERRARFNSDFSPEKYAGLLRCVNETEKWPADFRISETPIFLTREFCDEVVGAANEIVAKTRTAEFARHAATAIPSGLEVPNETTHPNFLVVDFGICTVGNRLV

pLDDT: mean 92.48, std 4.23, range [79.75, 98.19]